Protein AF-A0A060CIA9-F1 (afdb_monomer_lite)

Secondary structure (DSSP, 8-state):
---TTSSHHHHHHHHHHHHHHHHSS-GGG--HHHHHHHHHHHHHHHHHHHHHHHHHHHHHH-PPPP----S-------GGG--

pLDDT: mean 94.01, std 7.14, range [48.88, 98.0]

Structure (mmCIF, N/CA/C/O backbone):
data_AF-A0A060CIA9-F1
#
_entry.id   AF-A0A060CIA9-F1
#
loop_
_atom_site.group_PDB
_atom_site.id
_atom_site.type_symbol
_atom_site.label_atom_id
_atom_site.label_alt_id
_atom_site.label_comp_id
_atom_site.label_asym_id
_atom_site.label_entity_id
_atom_site.label_seq_id
_atom_site.pdbx_PDB_ins_code
_atom_site.Cartn_x
_atom_site.Cartn_y
_atom_site.Cartn_z
_atom_site.occupancy
_atom_site.B_iso_or_equiv
_atom_site.auth_seq_id
_atom_site.auth_comp_id
_atom_site.auth_asym_id
_atom_site.auth_atom_id
_atom_site.pdbx_PDB_model_num
ATOM 1 N N . MET A 1 1 ? -8.359 14.851 -6.534 1.00 48.88 1 MET A N 1
ATOM 2 C CA . MET A 1 1 ? -7.191 13.946 -6.531 1.00 48.88 1 MET A CA 1
ATOM 3 C C . MET A 1 1 ? -7.416 12.920 -7.621 1.00 48.88 1 MET A C 1
ATOM 5 O O . MET A 1 1 ? -8.537 12.443 -7.738 1.00 48.88 1 MET A O 1
ATOM 9 N N . SER A 1 2 ? -6.421 12.655 -8.465 1.00 57.16 2 SER A N 1
ATOM 10 C CA . SER A 1 2 ? -6.491 11.559 -9.437 1.00 57.16 2 SER A CA 1
ATOM 11 C C . SER A 1 2 ? -6.542 10.244 -8.666 1.00 57.16 2 SER A C 1
ATOM 13 O O . SER A 1 2 ? -5.580 9.924 -7.973 1.00 57.16 2 SER A O 1
ATOM 15 N N . ASN A 1 3 ? -7.659 9.525 -8.741 1.00 78.62 3 ASN A N 1
ATOM 16 C CA . ASN A 1 3 ? -7.799 8.224 -8.101 1.00 78.62 3 ASN A CA 1
ATOM 17 C C . ASN A 1 3 ? -6.868 7.226 -8.812 1.00 78.62 3 ASN A C 1
ATOM 19 O O . ASN A 1 3 ? -7.127 6.822 -9.945 1.00 78.62 3 ASN A O 1
ATOM 23 N N . LEU A 1 4 ? -5.756 6.889 -8.153 1.00 86.94 4 LEU A N 1
ATOM 24 C CA . LEU A 1 4 ? -4.659 6.085 -8.698 1.00 86.94 4 LEU A CA 1
ATOM 25 C C . LEU A 1 4 ? -5.101 4.681 -9.137 1.00 86.94 4 LEU A C 1
ATOM 27 O O . LEU A 1 4 ? -4.485 4.093 -10.022 1.00 86.94 4 LEU A O 1
ATOM 31 N N . PHE A 1 5 ? -6.171 4.169 -8.528 1.00 90.19 5 PHE A N 1
ATOM 32 C CA . PHE A 1 5 ? -6.737 2.848 -8.786 1.00 90.19 5 PHE A CA 1
ATOM 33 C C . PHE A 1 5 ? -8.077 2.908 -9.540 1.00 90.19 5 PHE A C 1
ATOM 35 O O . PHE A 1 5 ? -8.789 1.910 -9.596 1.00 90.19 5 PHE A O 1
ATOM 42 N N . ALA A 1 6 ? -8.443 4.055 -10.125 1.00 89.81 6 ALA A N 1
ATOM 43 C CA . ALA A 1 6 ? -9.714 4.203 -10.842 1.00 89.81 6 ALA A CA 1
ATOM 44 C C . ALA A 1 6 ? -9.810 3.324 -12.093 1.00 89.81 6 ALA A C 1
ATOM 46 O O . ALA A 1 6 ? -10.879 2.809 -12.417 1.00 89.81 6 ALA A O 1
ATOM 47 N N . ASP A 1 7 ? -8.700 3.182 -12.811 1.00 94.44 7 ASP A N 1
ATOM 48 C CA . ASP A 1 7 ? -8.631 2.427 -14.049 1.00 94.44 7 ASP A CA 1
ATOM 49 C C . ASP A 1 7 ? -7.222 1.879 -14.282 1.00 94.44 7 ASP A C 1
ATOM 51 O O . ASP A 1 7 ? -6.232 2.308 -13.679 1.00 94.44 7 ASP A O 1
ATOM 55 N N . LYS A 1 8 ? -7.145 0.916 -15.199 1.00 95.12 8 LYS A N 1
ATOM 56 C CA . LYS A 1 8 ? -5.914 0.203 -15.526 1.00 95.12 8 LYS A CA 1
ATOM 57 C C . LYS A 1 8 ? -4.807 1.134 -16.027 1.00 95.12 8 LYS A C 1
ATOM 59 O O . LYS A 1 8 ? -3.663 0.970 -15.620 1.00 95.12 8 LYS A O 1
ATOM 64 N N . THR A 1 9 ? -5.120 2.091 -16.896 1.00 96.19 9 THR A N 1
ATOM 65 C CA . THR A 1 9 ? -4.116 2.960 -17.523 1.00 96.19 9 THR A CA 1
ATOM 66 C C . THR A 1 9 ? -3.525 3.934 -16.507 1.00 96.19 9 THR A C 1
ATOM 68 O O . THR A 1 9 ? -2.308 4.126 -16.470 1.00 96.19 9 THR A O 1
ATOM 71 N N . THR A 1 10 ? -4.365 4.503 -15.639 1.00 95.31 10 THR A N 1
ATOM 72 C CA . THR A 1 10 ? -3.921 5.360 -14.531 1.00 95.31 10 THR A CA 1
ATOM 73 C C . THR A 1 10 ? -3.036 4.585 -13.554 1.00 95.31 10 THR A C 1
ATOM 75 O O . THR A 1 10 ? -1.973 5.079 -13.163 1.00 95.31 10 THR A O 1
ATOM 78 N N . PHE A 1 11 ? -3.424 3.352 -13.218 1.00 95.75 11 PHE A N 1
ATOM 79 C CA . PHE A 1 11 ? -2.626 2.473 -12.369 1.00 95.75 11 PHE A CA 1
ATOM 80 C C . PHE A 1 11 ? -1.268 2.138 -13.001 1.00 95.75 11 PHE A C 1
ATOM 82 O O . PHE A 1 11 ? -0.240 2.323 -12.354 1.00 95.75 11 PHE A O 1
ATOM 89 N N . GLU A 1 12 ? -1.243 1.683 -14.258 1.00 96.44 12 GLU A N 1
ATOM 90 C CA . GLU A 1 12 ? -0.012 1.288 -14.958 1.00 96.44 12 GLU A CA 1
ATOM 91 C C . GLU A 1 12 ? 0.993 2.437 -15.015 1.00 96.44 12 GLU A C 1
ATOM 93 O O . GLU A 1 12 ? 2.160 2.256 -14.662 1.00 96.44 12 GLU A O 1
ATOM 98 N N . LYS A 1 13 ? 0.529 3.638 -15.379 1.00 96.19 13 LYS A N 1
ATOM 99 C CA . LYS A 1 13 ? 1.373 4.832 -15.404 1.00 96.19 13 LYS A CA 1
ATOM 100 C C . LYS A 1 13 ? 1.897 5.171 -14.009 1.00 96.19 13 LYS A C 1
ATOM 102 O O . LYS A 1 13 ? 3.097 5.343 -13.817 1.00 96.19 13 LYS A O 1
ATOM 107 N N . GLY A 1 14 ? 1.013 5.207 -13.013 1.00 96.19 14 GLY A N 1
ATOM 108 C CA . GLY A 1 14 ? 1.392 5.531 -11.641 1.00 96.19 14 GLY A CA 1
ATOM 109 C C . GLY A 1 14 ? 2.316 4.498 -10.989 1.00 96.19 14 GLY A C 1
ATOM 110 O O . GLY A 1 14 ? 3.095 4.856 -10.101 1.00 96.19 14 GLY A O 1
ATOM 111 N N . PHE A 1 15 ? 2.242 3.238 -11.420 1.00 97.19 15 PHE A N 1
ATOM 112 C CA . PHE A 1 15 ? 3.148 2.168 -11.019 1.00 97.19 15 PHE A CA 1
ATOM 113 C C . PHE A 1 15 ? 4.524 2.342 -11.669 1.00 97.19 15 PHE A C 1
ATOM 115 O O . PHE A 1 15 ? 5.533 2.293 -10.968 1.00 97.19 15 PHE A O 1
ATOM 122 N N . GLN A 1 16 ? 4.576 2.596 -12.982 1.00 97.44 16 GLN A N 1
ATOM 123 C CA . GLN A 1 16 ? 5.821 2.847 -13.719 1.00 97.44 16 GLN A CA 1
ATOM 124 C C . GLN A 1 16 ? 6.571 4.065 -13.169 1.00 97.44 16 GLN A C 1
ATOM 126 O O . GLN A 1 16 ? 7.757 3.960 -12.859 1.00 97.44 16 GLN A O 1
ATOM 131 N N . ASP A 1 17 ? 5.874 5.182 -12.955 1.00 97.06 17 ASP A N 1
ATOM 132 C CA . ASP A 1 17 ? 6.470 6.408 -12.416 1.00 97.06 17 ASP A CA 1
ATOM 133 C C . ASP A 1 17 ? 7.110 6.154 -11.039 1.00 97.06 17 ASP A C 1
ATOM 135 O O . ASP A 1 17 ? 8.227 6.593 -10.762 1.00 97.06 17 ASP A O 1
ATOM 139 N N . ARG A 1 18 ? 6.438 5.383 -10.173 1.00 96.69 18 ARG A N 1
ATOM 140 C CA . ARG A 1 18 ? 6.955 5.028 -8.840 1.00 96.69 18 ARG A CA 1
ATOM 141 C C . ARG A 1 18 ? 8.081 3.999 -8.883 1.00 96.69 18 ARG A C 1
ATOM 143 O O . ARG A 1 18 ? 8.990 4.077 -8.057 1.00 96.69 18 ARG A O 1
ATOM 150 N N . ALA A 1 19 ? 8.038 3.057 -9.821 1.00 97.56 19 ALA A N 1
ATOM 151 C CA . ALA A 1 19 ? 9.120 2.111 -10.065 1.00 97.56 19 ALA A CA 1
ATOM 152 C C . ALA A 1 19 ? 10.411 2.850 -10.445 1.00 97.56 19 ALA A C 1
ATOM 154 O O . ALA A 1 19 ? 11.443 2.655 -9.797 1.00 97.56 19 ALA A O 1
ATOM 155 N N . VAL A 1 20 ? 10.326 3.776 -11.405 1.00 97.62 20 VAL A N 1
ATOM 156 C CA . VAL A 1 20 ? 11.455 4.615 -11.825 1.00 97.62 20 VAL A CA 1
ATOM 157 C C . VAL A 1 20 ? 11.915 5.515 -10.679 1.00 97.62 20 VAL A C 1
ATOM 159 O O . VAL A 1 20 ? 13.105 5.551 -10.377 1.00 97.62 20 VAL A O 1
ATOM 162 N N . ALA A 1 21 ? 10.997 6.184 -9.977 1.00 97.06 21 ALA A N 1
ATOM 163 C CA . ALA A 1 21 ? 11.354 7.071 -8.870 1.00 97.06 21 ALA A CA 1
ATOM 164 C C . ALA A 1 21 ? 12.069 6.345 -7.716 1.00 97.06 21 ALA A C 1
ATOM 166 O O . ALA A 1 21 ? 12.946 6.919 -7.074 1.00 97.06 21 ALA A O 1
ATOM 167 N N . ARG A 1 22 ? 11.702 5.088 -7.435 1.00 96.50 22 ARG A N 1
ATOM 168 C CA . ARG A 1 22 ? 12.271 4.313 -6.324 1.00 96.50 22 ARG A CA 1
ATOM 169 C C . ARG A 1 22 ? 13.548 3.567 -6.696 1.00 96.50 22 ARG A C 1
ATOM 171 O O . ARG A 1 22 ? 14.453 3.484 -5.872 1.00 96.50 22 ARG A O 1
ATOM 178 N N . PHE A 1 23 ? 13.595 2.980 -7.889 1.00 96.69 23 PHE A N 1
ATOM 179 C CA . PHE A 1 23 ? 14.640 2.031 -8.278 1.00 96.69 23 PHE A CA 1
ATOM 180 C C . PHE A 1 23 ? 15.475 2.479 -9.478 1.00 96.69 23 PHE A C 1
ATOM 182 O O . PHE A 1 23 ? 16.394 1.752 -9.847 1.00 96.69 23 PHE A O 1
ATOM 189 N N . ALA A 1 24 ? 15.165 3.631 -10.085 1.00 96.69 24 ALA A N 1
ATOM 190 C CA . ALA A 1 24 ? 15.812 4.147 -11.295 1.00 96.69 24 ALA A CA 1
ATOM 191 C C . ALA A 1 24 ? 15.850 3.129 -12.455 1.00 96.69 24 ALA A C 1
ATOM 193 O O . ALA A 1 24 ? 16.783 3.117 -13.254 1.00 96.69 24 ALA A O 1
ATOM 194 N N . ARG A 1 25 ? 14.844 2.247 -12.523 1.00 94.62 25 ARG A N 1
ATOM 195 C CA . ARG A 1 25 ? 14.720 1.159 -13.501 1.00 94.62 25 ARG A CA 1
ATOM 196 C C . ARG A 1 25 ? 13.296 1.086 -14.038 1.00 94.62 25 ARG A C 1
ATOM 198 O O . ARG A 1 25 ? 12.348 1.405 -13.317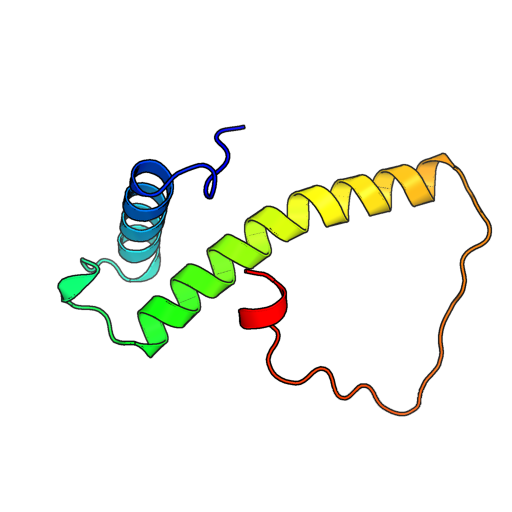 1.00 94.62 25 ARG A O 1
ATOM 205 N N . ASP A 1 26 ? 13.161 0.621 -15.277 1.00 96.19 26 ASP A N 1
ATOM 206 C CA . ASP A 1 26 ? 11.864 0.279 -15.856 1.00 96.19 26 ASP A CA 1
ATOM 207 C C . ASP A 1 26 ? 11.275 -0.952 -15.156 1.00 96.19 26 ASP A C 1
ATOM 209 O O . ASP A 1 26 ? 11.998 -1.826 -14.678 1.00 96.19 26 ASP A O 1
ATOM 213 N N . VAL A 1 27 ? 9.945 -1.076 -15.174 1.00 95.25 27 VAL A N 1
ATOM 214 C CA . VAL A 1 27 ? 9.223 -2.206 -14.555 1.00 95.25 27 VAL A CA 1
ATOM 215 C C . VAL A 1 27 ? 9.684 -3.565 -15.092 1.00 95.25 27 VAL A C 1
ATOM 217 O O . VAL A 1 27 ? 9.735 -4.533 -14.343 1.00 95.25 27 VAL A O 1
ATOM 220 N N . LYS A 1 28 ? 10.065 -3.640 -16.373 1.00 95.94 28 LYS A N 1
ATOM 221 C CA . LYS A 1 28 ? 10.557 -4.872 -17.015 1.00 95.94 28 LYS A CA 1
ATOM 222 C C . LYS A 1 28 ? 11.868 -5.402 -16.406 1.00 95.94 28 LYS A C 1
ATOM 224 O O . LYS A 1 28 ? 12.149 -6.586 -16.538 1.00 95.94 28 LYS A O 1
ATOM 229 N N . ASP A 1 29 ? 12.642 -4.532 -15.752 1.00 96.88 29 ASP A N 1
ATOM 230 C CA . ASP A 1 29 ? 13.953 -4.839 -15.165 1.00 96.88 29 ASP A CA 1
ATOM 231 C C . ASP A 1 29 ? 13.882 -5.015 -13.633 1.00 96.88 29 ASP A C 1
ATOM 233 O O . ASP A 1 29 ? 14.911 -5.140 -12.955 1.00 96.88 29 ASP A O 1
ATOM 237 N N . LEU A 1 30 ? 12.671 -4.975 -13.066 1.00 96.75 30 LEU A N 1
ATOM 238 C CA . LEU A 1 30 ? 12.413 -5.157 -11.642 1.00 96.75 30 LEU A CA 1
ATOM 239 C C . LEU A 1 30 ? 12.172 -6.625 -11.289 1.00 96.75 30 LEU A C 1
ATOM 241 O O . LEU A 1 30 ? 11.624 -7.399 -12.069 1.00 96.75 30 LEU A O 1
ATOM 245 N N . SER A 1 31 ? 12.548 -6.995 -10.065 1.00 98.00 31 SER A N 1
ATOM 246 C CA . SER A 1 31 ? 12.160 -8.285 -9.490 1.00 98.00 31 SER A CA 1
ATOM 247 C C . SER A 1 31 ? 10.714 -8.258 -8.979 1.00 98.00 31 SER A C 1
ATOM 249 O O . SER A 1 31 ? 10.177 -7.194 -8.663 1.00 98.00 31 SER A O 1
ATOM 251 N N . ASP A 1 32 ? 10.102 -9.429 -8.781 1.00 97.50 32 ASP A N 1
ATOM 252 C CA . ASP A 1 32 ? 8.772 -9.533 -8.155 1.00 97.50 32 ASP A CA 1
ATOM 253 C C . ASP A 1 32 ? 8.723 -8.866 -6.770 1.00 97.50 32 ASP A C 1
ATOM 255 O O . ASP A 1 32 ? 7.713 -8.273 -6.389 1.00 97.50 32 ASP A O 1
ATOM 259 N N . GLY A 1 33 ? 9.829 -8.920 -6.020 1.00 97.75 33 GLY A N 1
ATOM 260 C CA . GLY A 1 33 ? 9.961 -8.250 -4.728 1.00 97.75 33 GLY A CA 1
ATOM 261 C C . GLY A 1 33 ? 9.961 -6.725 -4.849 1.00 97.75 33 GLY A C 1
ATOM 262 O O . GLY A 1 33 ? 9.309 -6.047 -4.052 1.00 97.75 33 GLY A O 1
ATOM 263 N N . ASP A 1 34 ? 10.635 -6.182 -5.864 1.00 97.88 34 ASP A N 1
ATOM 264 C CA . ASP A 1 34 ? 10.623 -4.746 -6.154 1.00 97.88 34 ASP A CA 1
ATOM 265 C C . ASP A 1 34 ? 9.210 -4.295 -6.548 1.00 97.88 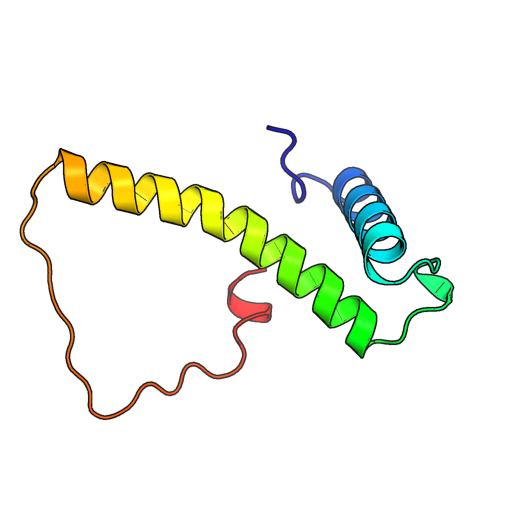34 ASP A C 1
ATOM 267 O O . ASP A 1 34 ? 8.686 -3.327 -5.993 1.00 97.88 34 ASP A O 1
ATOM 271 N N . CYS A 1 35 ? 8.549 -5.051 -7.429 1.00 97.44 35 CYS A N 1
ATOM 272 C CA . CYS A 1 35 ? 7.168 -4.802 -7.838 1.00 97.44 35 CYS A CA 1
ATOM 273 C C . CYS A 1 35 ? 6.197 -4.846 -6.649 1.00 97.44 35 CYS A C 1
ATOM 275 O O . CYS A 1 35 ? 5.340 -3.971 -6.506 1.00 97.44 35 CYS A O 1
ATOM 277 N N . PHE A 1 36 ? 6.365 -5.821 -5.752 1.00 97.31 36 PHE A N 1
ATOM 278 C CA . PHE A 1 36 ? 5.585 -5.924 -4.523 1.00 97.31 36 PHE A CA 1
ATOM 279 C C . PHE A 1 36 ? 5.775 -4.700 -3.616 1.00 97.31 36 PHE A C 1
ATOM 281 O O . PHE A 1 36 ? 4.801 -4.190 -3.063 1.00 97.31 36 PHE A O 1
ATOM 288 N N . GLN A 1 37 ? 7.001 -4.182 -3.487 1.00 97.06 37 GLN A N 1
ATOM 289 C CA . GLN A 1 37 ? 7.259 -2.962 -2.716 1.00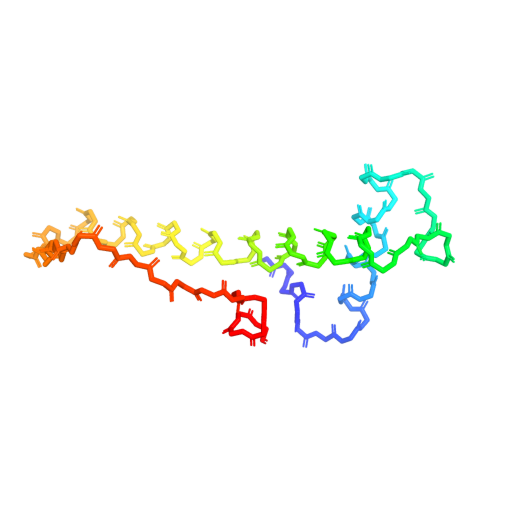 97.06 37 GLN A CA 1
ATOM 290 C C . GLN A 1 37 ? 6.629 -1.718 -3.350 1.00 97.06 37 GLN A C 1
ATOM 292 O O . GLN A 1 37 ? 6.112 -0.868 -2.621 1.00 97.06 37 GLN A O 1
ATOM 297 N N . VAL A 1 38 ? 6.670 -1.586 -4.681 1.00 97.38 38 VAL A N 1
ATOM 298 C CA . VAL A 1 38 ? 6.006 -0.474 -5.384 1.00 97.38 38 VAL A CA 1
ATOM 299 C C . VAL A 1 38 ? 4.502 -0.524 -5.122 1.00 97.38 38 VAL A C 1
ATOM 301 O O . VAL A 1 38 ? 3.943 0.459 -4.633 1.00 97.38 38 VAL A O 1
ATOM 304 N N . LEU A 1 39 ? 3.870 -1.683 -5.340 1.00 96.44 39 LEU A N 1
ATOM 305 C CA . LEU A 1 39 ? 2.436 -1.866 -5.107 1.00 96.44 39 LEU A CA 1
ATOM 306 C C . LEU A 1 39 ? 2.053 -1.603 -3.647 1.00 96.44 39 LEU A C 1
ATOM 308 O O . LEU A 1 39 ? 1.084 -0.901 -3.375 1.00 96.44 39 LEU A O 1
ATOM 312 N N . GLY A 1 40 ? 2.831 -2.139 -2.703 1.00 96.31 40 GLY A N 1
ATOM 313 C CA . GLY A 1 40 ? 2.588 -1.957 -1.274 1.00 96.31 40 GLY A CA 1
ATOM 314 C C . GLY A 1 40 ? 2.635 -0.495 -0.845 1.00 96.31 40 GLY A C 1
ATOM 315 O O . GLY A 1 40 ? 1.809 -0.066 -0.043 1.00 96.31 40 GLY A O 1
ATOM 316 N N . ASN A 1 41 ? 3.547 0.297 -1.413 1.00 95.44 41 ASN A N 1
ATOM 317 C CA . ASN A 1 41 ? 3.570 1.733 -1.154 1.00 95.44 41 ASN A CA 1
ATOM 318 C C . ASN A 1 41 ? 2.365 2.447 -1.771 1.00 95.44 41 ASN A C 1
ATOM 320 O O . ASN A 1 41 ? 1.767 3.267 -1.087 1.00 95.44 41 ASN A O 1
ATOM 324 N N . MET A 1 42 ? 1.959 2.096 -2.995 1.00 95.31 42 MET A N 1
ATOM 325 C CA . MET A 1 42 ? 0.771 2.687 -3.628 1.00 95.31 42 MET A CA 1
ATOM 326 C C . MET A 1 42 ? -0.500 2.457 -2.803 1.00 95.31 42 MET A C 1
ATOM 328 O O . MET A 1 42 ? -1.226 3.405 -2.526 1.00 95.31 42 MET A O 1
ATOM 332 N N . VAL A 1 43 ? -0.741 1.216 -2.368 1.00 95.00 43 VAL A N 1
ATOM 333 C CA . VAL A 1 43 ? -1.907 0.865 -1.537 1.00 95.00 43 VAL A CA 1
ATOM 334 C C . VAL A 1 43 ? -1.865 1.601 -0.195 1.00 95.00 43 VAL A C 1
ATOM 336 O O . VAL A 1 43 ? -2.867 2.154 0.252 1.00 95.00 43 VAL A O 1
ATOM 339 N N . LYS A 1 44 ? -0.690 1.652 0.444 1.00 94.56 44 LYS A N 1
ATOM 340 C CA . LYS A 1 44 ? -0.493 2.367 1.711 1.00 94.56 44 LYS A CA 1
ATOM 341 C C . LYS A 1 44 ? -0.762 3.868 1.573 1.00 94.56 44 LYS A C 1
ATOM 343 O O . LYS A 1 44 ? -1.366 4.451 2.469 1.00 94.56 44 LYS A O 1
ATOM 348 N N . ASP A 1 45 ? -0.300 4.492 0.493 1.00 93.88 45 ASP A N 1
ATOM 349 C CA . ASP A 1 45 ? -0.470 5.928 0.265 1.00 93.88 45 ASP A CA 1
ATOM 350 C C . ASP A 1 45 ? -1.953 6.296 0.116 1.00 93.88 45 ASP A C 1
ATOM 352 O O . ASP A 1 45 ? -2.394 7.261 0.737 1.00 93.88 45 ASP A O 1
ATOM 356 N N . GLU A 1 46 ? -2.742 5.486 -0.598 1.00 91.94 46 GLU A N 1
ATOM 357 C CA . GLU A 1 46 ? -4.195 5.689 -0.690 1.00 91.94 46 GLU A CA 1
ATOM 358 C C . GLU A 1 46 ? -4.901 5.467 0.653 1.00 91.94 46 GLU A C 1
ATOM 360 O O . GLU A 1 46 ? -5.663 6.321 1.110 1.00 91.94 46 GLU A O 1
ATOM 365 N N . ALA A 1 47 ? -4.579 4.380 1.362 1.00 93.19 47 ALA A N 1
ATOM 366 C CA . ALA A 1 47 ? -5.150 4.109 2.682 1.00 93.19 47 ALA A CA 1
ATOM 367 C C . ALA A 1 47 ? -4.836 5.219 3.706 1.00 93.19 47 ALA A C 1
ATOM 369 O O . ALA A 1 47 ? -5.618 5.469 4.628 1.00 93.19 47 ALA A O 1
ATOM 370 N N . ASN A 1 48 ? -3.707 5.918 3.556 1.00 94.75 48 ASN A N 1
ATOM 371 C CA . ASN A 1 48 ? -3.329 7.017 4.440 1.00 94.75 48 ASN A CA 1
ATOM 372 C C . ASN A 1 48 ? -4.254 8.236 4.316 1.00 94.75 48 ASN A C 1
ATOM 374 O O . ASN A 1 48 ? -4.453 8.916 5.328 1.00 94.75 48 ASN A O 1
ATOM 378 N N . TYR A 1 49 ? -4.827 8.515 3.138 1.00 93.69 49 TYR A N 1
ATOM 379 C CA . TYR A 1 49 ? -5.786 9.616 2.978 1.00 93.69 49 TYR A CA 1
ATOM 380 C C . TYR A 1 49 ? -7.038 9.373 3.823 1.00 93.69 49 TYR A C 1
ATOM 382 O O . TYR A 1 49 ? -7.411 10.228 4.632 1.00 93.69 49 TYR A O 1
ATOM 390 N N . GLU A 1 50 ? -7.609 8.174 3.725 1.00 92.44 50 GLU A N 1
ATOM 391 C CA . GLU A 1 50 ? -8.766 7.759 4.526 1.00 92.44 50 GLU A CA 1
ATOM 392 C C . GLU A 1 50 ? -8.422 7.684 6.018 1.00 92.44 50 GLU A C 1
ATOM 394 O O . GLU A 1 50 ? -9.171 8.153 6.876 1.00 92.44 50 GLU A O 1
ATOM 399 N N . CYS A 1 51 ? -7.235 7.172 6.359 1.00 95.25 51 CYS A N 1
ATOM 400 C CA . CYS A 1 51 ? -6.780 7.109 7.745 1.00 95.25 51 CYS A CA 1
ATOM 401 C C . CYS A 1 51 ? -6.624 8.511 8.361 1.00 95.25 51 CYS A C 1
ATOM 403 O O . CYS A 1 51 ? -6.956 8.713 9.531 1.00 95.25 51 CYS A O 1
ATOM 405 N N . LYS A 1 52 ? -6.145 9.496 7.588 1.00 96.62 52 LYS A N 1
ATOM 406 C CA . LYS A 1 52 ? -6.102 10.902 8.011 1.00 96.62 52 LYS A CA 1
ATOM 407 C C . LYS A 1 52 ? -7.516 11.442 8.229 1.00 96.62 52 LYS A C 1
ATOM 409 O O . LYS A 1 52 ? -7.767 11.997 9.294 1.00 96.62 52 LYS A O 1
ATOM 414 N N . ALA A 1 53 ? -8.419 11.264 7.263 1.00 96.50 53 ALA A N 1
ATOM 415 C CA . ALA A 1 53 ? -9.796 11.748 7.362 1.00 96.50 53 ALA A CA 1
ATOM 416 C C . ALA A 1 53 ? -10.510 11.177 8.598 1.00 96.50 53 ALA A C 1
ATOM 418 O O . ALA A 1 53 ? -11.073 11.927 9.390 1.00 96.50 53 ALA A O 1
ATOM 419 N N . CYS A 1 54 ? -10.381 9.869 8.832 1.00 95.75 54 CYS A N 1
ATOM 420 C CA . CYS A 1 54 ? -10.919 9.201 10.014 1.00 95.75 54 CYS A CA 1
ATOM 421 C C . CYS A 1 54 ? -10.338 9.769 11.320 1.00 95.75 54 CYS A C 1
ATOM 423 O O . CYS A 1 54 ? -11.079 10.054 12.259 1.00 95.75 54 CYS A O 1
ATOM 425 N N . LYS A 1 55 ? -9.019 10.002 11.392 1.00 95.25 55 LYS A N 1
ATOM 426 C CA . LYS A 1 55 ? -8.386 10.614 12.575 1.00 95.25 55 LYS A CA 1
ATOM 427 C C . LYS A 1 55 ? -8.886 12.034 12.837 1.00 95.25 55 LYS A C 1
ATOM 429 O O . LYS A 1 55 ? -9.060 12.393 14.001 1.00 95.25 55 LYS A O 1
ATOM 434 N N . ASP A 1 56 ? -9.076 12.830 11.790 1.00 96.88 56 ASP A N 1
ATOM 435 C CA . ASP A 1 56 ? -9.573 14.203 11.905 1.00 96.88 56 ASP A CA 1
ATOM 436 C C . ASP A 1 56 ? -11.035 14.210 12.391 1.00 96.88 56 ASP A C 1
ATOM 438 O O . ASP A 1 56 ? -11.359 14.931 13.334 1.00 96.88 56 ASP A O 1
ATOM 442 N N . GLU A 1 57 ? -11.881 13.330 11.849 1.00 96.62 57 GLU A N 1
ATOM 443 C CA . GLU A 1 57 ? -13.286 13.165 12.255 1.00 96.62 57 GLU A CA 1
ATOM 444 C C . GLU A 1 57 ? -13.417 12.692 13.711 1.00 96.62 57 GLU A C 1
ATOM 446 O O . GLU A 1 57 ? -14.156 13.258 14.518 1.00 96.62 57 GLU A O 1
ATOM 451 N N . VAL A 1 58 ? -12.647 11.672 14.093 1.00 95.00 58 VAL A N 1
ATOM 452 C CA . VAL A 1 58 ? -12.651 11.138 15.460 1.00 95.00 58 VAL A CA 1
ATOM 453 C C . VAL A 1 58 ? -12.207 12.202 16.473 1.00 95.00 58 VAL A C 1
ATOM 455 O O . VAL A 1 58 ? -12.760 12.272 17.572 1.00 95.00 58 VAL A O 1
ATOM 458 N N . LYS A 1 59 ? -11.240 13.058 16.115 1.00 94.31 59 LYS A N 1
ATOM 459 C CA . LYS A 1 59 ? -10.838 14.204 16.947 1.00 94.31 59 LYS A CA 1
ATOM 460 C C . LYS A 1 59 ? -11.918 15.281 17.013 1.00 94.31 59 LYS A C 1
ATOM 462 O O . LYS A 1 59 ? -12.129 15.835 18.087 1.00 94.31 59 LYS A O 1
ATOM 467 N N . GLY A 1 60 ? -12.573 15.581 15.891 1.00 96.31 60 GLY A N 1
ATOM 468 C CA . GLY A 1 60 ? -13.603 16.616 15.805 1.00 96.31 60 GLY A CA 1
ATOM 469 C C . GLY A 1 60 ? -14.877 16.262 16.569 1.00 96.31 60 GLY A C 1
ATOM 470 O O . GLY A 1 60 ? -15.434 17.111 17.259 1.00 96.31 60 GLY A O 1
ATOM 471 N N . THR A 1 61 ? -15.316 15.003 16.496 1.00 95.94 61 THR A N 1
ATOM 472 C CA . THR A 1 61 ? -16.546 14.550 17.167 1.00 95.94 61 THR A CA 1
ATOM 473 C C . THR A 1 61 ? -16.382 14.361 18.674 1.00 95.94 61 THR A C 1
ATOM 475 O O . THR A 1 61 ? -17.366 14.439 19.404 1.00 95.94 61 THR A O 1
ATOM 478 N N . GLY A 1 62 ? -15.165 14.077 19.159 1.00 91.69 62 GLY A N 1
ATOM 479 C CA . GLY A 1 62 ? -14.918 13.803 20.581 1.00 91.69 62 GLY A CA 1
ATOM 480 C C . GLY A 1 62 ? -15.649 12.560 21.108 1.00 91.69 62 GLY A C 1
ATOM 481 O O . GLY A 1 62 ? -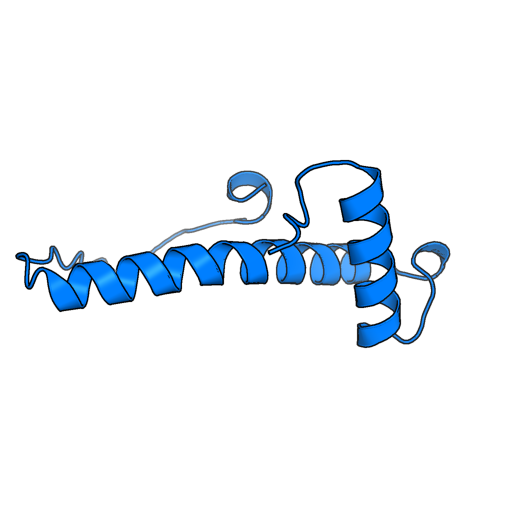15.867 12.426 22.313 1.00 91.69 62 GLY A O 1
ATOM 482 N N . SER A 1 63 ? -16.057 11.658 20.212 1.00 91.75 63 SER A N 1
ATOM 483 C CA . SER A 1 63 ? -16.836 10.467 20.554 1.00 91.75 63 SER A CA 1
ATOM 484 C C . SER A 1 63 ? -16.054 9.511 21.458 1.00 91.75 63 SER A C 1
ATOM 486 O O . SER A 1 63 ? -14.829 9.403 21.374 1.00 91.75 63 SER A O 1
ATOM 488 N N . LYS A 1 64 ? -16.767 8.755 22.304 1.00 95.31 64 LYS A N 1
ATOM 489 C CA . LYS A 1 64 ? -16.161 7.720 23.156 1.00 95.31 64 LYS A CA 1
ATOM 490 C C . LYS A 1 64 ? -15.429 6.682 22.293 1.00 95.31 64 LYS A C 1
ATOM 492 O O . LYS A 1 64 ? -16.037 6.063 21.425 1.00 95.31 64 LYS A O 1
ATOM 497 N N . GLN A 1 65 ? -14.146 6.458 22.572 1.00 94.88 65 GLN A N 1
ATOM 498 C CA . GLN A 1 65 ? -13.298 5.514 21.839 1.00 94.88 65 GLN A CA 1
ATOM 499 C C . GLN A 1 65 ? -13.195 4.172 22.571 1.00 94.88 65 GLN A C 1
ATOM 501 O O . GLN A 1 65 ? -13.042 4.129 23.794 1.00 94.88 65 GLN A O 1
ATOM 506 N N . LEU A 1 66 ? -13.254 3.074 21.816 1.00 95.81 66 LEU A N 1
ATOM 507 C CA . LEU A 1 66 ? -12.960 1.735 22.321 1.00 95.81 66 LEU A CA 1
ATOM 508 C C . LEU A 1 66 ? -11.463 1.458 22.168 1.00 95.81 66 LEU A C 1
ATOM 510 O O . LEU A 1 66 ? -10.943 1.461 21.055 1.00 95.81 66 LEU A O 1
ATOM 514 N N . ILE A 1 67 ? -10.787 1.174 23.278 1.00 96.00 67 ILE A N 1
ATOM 515 C CA . ILE A 1 67 ? -9.390 0.737 23.273 1.00 96.00 67 ILE A CA 1
ATOM 516 C C . ILE A 1 67 ? -9.366 -0.779 23.456 1.00 96.00 67 ILE A C 1
ATOM 518 O O . ILE A 1 67 ? -9.758 -1.288 24.505 1.00 96.00 67 ILE A O 1
ATOM 522 N N . TYR A 1 68 ? -8.945 -1.495 22.413 1.00 97.25 68 TYR A N 1
ATOM 523 C CA . TYR A 1 68 ? -8.885 -2.954 22.415 1.00 97.25 68 TYR A CA 1
ATOM 524 C C . TYR A 1 68 ? -7.486 -3.436 22.813 1.00 97.25 68 TYR A C 1
ATOM 526 O O . TYR A 1 68 ? -6.529 -3.280 22.055 1.00 97.25 68 TYR A O 1
ATOM 534 N N . PHE A 1 69 ? -7.375 -4.019 24.009 1.00 97.38 69 PHE A N 1
ATOM 535 C CA . PHE A 1 69 ? -6.133 -4.596 24.522 1.00 97.38 69 PHE A CA 1
ATOM 536 C C . PHE A 1 69 ? -6.075 -6.097 24.230 1.00 97.38 69 PHE A C 1
ATOM 538 O O . PHE A 1 69 ? -7.001 -6.836 24.552 1.00 97.38 69 PHE A O 1
ATOM 545 N N . SER A 1 70 ? -4.962 -6.545 23.656 1.00 97.00 70 SER A N 1
ATOM 546 C CA . SER A 1 70 ? -4.657 -7.957 23.427 1.00 97.00 70 SER A CA 1
ATOM 547 C C . SER A 1 70 ? -3.173 -8.190 23.680 1.00 97.00 70 SER A C 1
ATOM 549 O O . SER A 1 70 ? -2.362 -7.289 23.463 1.00 97.00 70 SER A O 1
ATOM 551 N N . MET A 1 71 ? -2.825 -9.402 24.115 1.00 97.12 71 MET A N 1
ATOM 552 C CA . MET A 1 71 ? -1.427 -9.825 24.231 1.00 97.12 71 MET A CA 1
ATOM 553 C C . MET A 1 71 ? -0.764 -9.944 22.856 1.00 97.12 71 MET A C 1
ATOM 555 O O . MET A 1 71 ? 0.424 -9.671 22.723 1.00 97.12 71 MET A O 1
ATOM 559 N N . GLU A 1 72 ? -1.530 -10.325 21.830 1.00 96.81 72 GLU A N 1
ATOM 560 C CA . GLU A 1 72 ? -1.009 -10.564 20.485 1.00 96.81 72 GLU A CA 1
ATOM 561 C C . GLU A 1 72 ? -2.016 -10.167 19.396 1.00 96.81 72 GLU A C 1
ATOM 563 O O . GLU A 1 72 ? -3.236 -10.227 19.590 1.00 96.81 72 GLU A O 1
ATOM 568 N N . PHE A 1 73 ? -1.484 -9.790 18.228 1.00 95.50 73 PHE A N 1
ATOM 569 C CA . PHE A 1 73 ? -2.236 -9.528 16.999 1.00 95.50 73 PHE A CA 1
ATOM 570 C C . PHE A 1 73 ? -1.568 -10.238 15.815 1.00 95.50 73 PHE A C 1
ATOM 572 O O . PHE A 1 73 ? -0.506 -9.833 15.344 1.00 95.50 73 PHE A O 1
ATOM 579 N N . LEU A 1 74 ? -2.211 -11.284 15.293 1.00 95.38 74 LEU A N 1
ATOM 580 C CA . LEU A 1 74 ? -1.731 -12.056 14.142 1.00 95.38 74 LEU A CA 1
ATOM 581 C C . LEU A 1 74 ? -2.359 -11.536 12.839 1.00 95.38 74 LEU A C 1
ATOM 583 O O . LEU A 1 74 ? -3.302 -12.118 12.313 1.00 95.38 74 LEU A O 1
ATOM 587 N N . LEU A 1 75 ? -1.840 -10.424 12.312 1.00 94.31 75 LEU A N 1
ATOM 588 C CA . LEU A 1 75 ? -2.406 -9.745 11.132 1.00 94.31 75 LEU A CA 1
ATOM 589 C C . LEU A 1 75 ? -2.189 -10.493 9.802 1.00 94.31 75 LEU A C 1
ATOM 591 O O . LEU A 1 75 ? -2.943 -10.305 8.848 1.00 94.31 75 LEU A O 1
ATOM 595 N N . GLY A 1 76 ? -1.153 -11.330 9.713 1.00 95.06 76 GLY A N 1
ATOM 596 C CA . GLY A 1 76 ? -0.815 -12.050 8.485 1.00 95.06 76 GLY A CA 1
ATOM 597 C C . GLY A 1 76 ? -0.400 -11.126 7.329 1.00 95.06 76 GLY A C 1
ATOM 598 O O . GLY A 1 76 ? 0.260 -10.107 7.523 1.00 95.06 76 GLY A O 1
ATOM 599 N N . ARG A 1 77 ? -0.743 -11.511 6.092 1.00 94.31 77 ARG A N 1
ATOM 600 C CA . ARG A 1 77 ? -0.415 -10.744 4.877 1.00 94.31 77 ARG A CA 1
ATOM 601 C C . ARG A 1 77 ? -1.541 -9.773 4.543 1.00 94.31 77 ARG A C 1
ATOM 603 O O . ARG A 1 77 ? -2.617 -10.204 4.147 1.00 94.31 77 ARG A O 1
ATOM 610 N N . LEU A 1 78 ? -1.253 -8.479 4.607 1.00 94.81 78 LEU A N 1
ATOM 611 C CA . LEU A 1 78 ? -2.262 -7.433 4.425 1.00 94.81 78 LEU A CA 1
ATOM 612 C C . LEU A 1 78 ? -2.518 -7.047 2.963 1.00 94.81 78 LEU A C 1
ATOM 614 O O . LEU A 1 78 ? -3.567 -6.488 2.671 1.00 94.81 78 LEU A O 1
ATOM 618 N N . MET A 1 79 ? -1.613 -7.365 2.031 1.00 93.94 79 MET A N 1
ATOM 619 C CA . MET A 1 79 ? -1.722 -6.870 0.651 1.00 93.94 79 MET A CA 1
ATOM 620 C C . MET A 1 79 ? -3.021 -7.268 -0.055 1.00 93.94 79 MET A C 1
ATOM 622 O O . MET A 1 79 ? -3.682 -6.403 -0.603 1.00 93.94 79 MET A O 1
ATOM 626 N N . ARG A 1 80 ? -3.430 -8.544 -0.015 1.00 90.69 80 ARG A N 1
ATOM 627 C CA . ARG A 1 80 ? -4.682 -8.973 -0.675 1.00 90.69 80 ARG A CA 1
ATOM 628 C C . ARG A 1 80 ? -5.941 -8.414 -0.021 1.00 90.69 80 ARG A C 1
ATOM 630 O O . ARG A 1 80 ? -6.955 -8.322 -0.685 1.00 90.69 80 ARG A O 1
ATOM 637 N N . THR A 1 81 ? -5.886 -8.105 1.269 1.00 92.44 81 THR A N 1
ATOM 638 C CA . THR A 1 81 ? -7.039 -7.580 2.010 1.00 92.44 81 THR A CA 1
ATOM 639 C C . THR A 1 81 ? -7.260 -6.091 1.739 1.00 92.44 81 THR A C 1
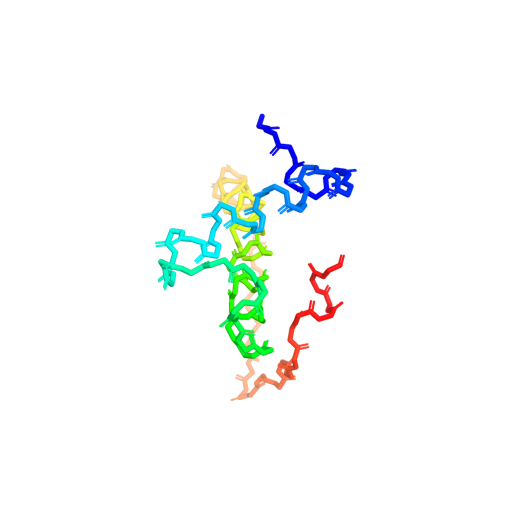ATOM 641 O O . THR A 1 81 ? -8.340 -5.585 2.010 1.00 92.44 81 THR A O 1
ATOM 644 N N . ASN A 1 82 ? -6.238 -5.389 1.239 1.00 89.88 82 ASN A N 1
ATOM 645 C CA . ASN A 1 82 ? -6.268 -3.947 0.974 1.00 89.88 82 ASN A CA 1
ATOM 646 C C . ASN A 1 82 ? -6.228 -3.607 -0.533 1.00 89.88 82 ASN A C 1
ATOM 648 O O . ASN A 1 82 ? -6.049 -2.441 -0.872 1.00 89.88 82 ASN A O 1
ATOM 652 N N . LEU A 1 83 ? -6.341 -4.610 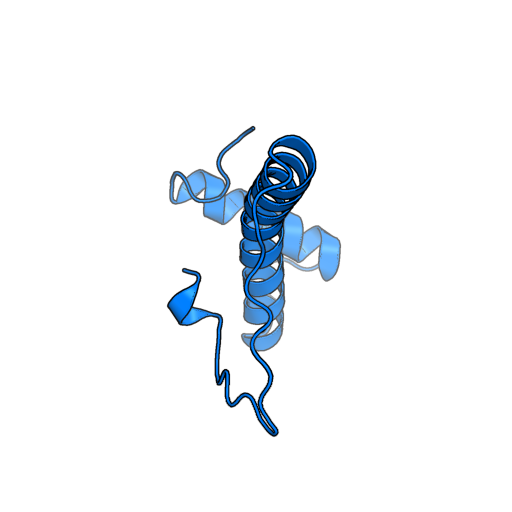-1.412 1.00 84.06 83 LEU A N 1
ATOM 653 C CA . LEU A 1 83 ? -6.510 -4.462 -2.865 1.00 84.06 83 LEU A CA 1
ATOM 654 C C . LEU A 1 83 ? -7.984 -4.642 -3.223 1.00 84.06 83 LEU A C 1
ATOM 656 O O . LEU A 1 83 ? -8.448 -3.906 -4.117 1.00 84.06 83 LEU A O 1
#

Foldseek 3Di:
DPPCVPDDVSVVVQLQVQLCVPPVDGPVPDDPVSSVVSLVVVLVVVVVVVVVVVVVVCVVVVDDDDDDDDPDDDPDDCNVVSD

Radius of gyration: 16.86 Å; chains: 1; bounding box: 33×29×42 Å

Sequence (83 aa):
MSNLFADKTTFEKGFQDRAVARFARDVKDLSDGDCFQVLGNMVKDEANYECKACKDEVKGTGSKQLIYFSMEFLLGRLMRTNL

Organism: NCBI:txid202669